Protein AF-A0A1J5A499-F1 (afdb_monomer)

Solvent-accessible surface area (backbone atoms only — not comparable to full-atom values): 9027 Å² total; per-residue (Å²): 142,85,79,96,69,73,75,70,65,61,58,60,58,57,55,57,57,62,62,62,66,65,68,75,73,75,80,78,87,79,82,78,89,80,90,70,83,79,74,85,76,77,81,75,87,80,81,81,82,76,87,78,74,73,75,69,66,76,66,42,79,43,84,31,48,43,70,48,74,48,83,50,94,46,21,37,37,39,31,34,72,62,65,61,96,67,28,34,31,38,33,40,54,45,84,44,91,58,33,67,60,54,49,51,53,51,48,48,22,40,75,69,65,32,42,28,36,40,29,29,32,94,79,47,48,72,31,45,84,49,73,34,51,68,80,37,28,28,36,56,76,44,76,49,82,96

Sequence (146 aa):
MFRSKLATGAIALALMFLIGVFGAWASQASTTAVTASPAPVAQGAGGDNPAGVTAPDASTWVNCTANSVGVFSNRIHVRCNESYSGIRYFAYPATNAAAARYLSVLASAQVSGHLLQVLYDPADTSGTAYGCAASNCRPIQGIALY

Foldseek 3Di:
DDDPDPPPVVVVVVVVVVVVVVVPPPPPPDDDDDPDDDDPDPPDDDDDDPPDPPPAQDWDKDWFQWQDWDDDPFWTKTAGPDADPQAGMEIETCPDPCRVVVSVQSVVSNVVRWTKIFTWHLCAPVCVVRPADNRHYTYTPDIDTD

pLDDT: mean 79.53, std 20.91, range [44.34, 98.06]

Mean predicted aligned error: 16.07 Å

Radius of gyration: 25.53 Å; Cα contacts (8 Å, |Δi|>4): 204; chains: 1; bounding box: 81×44×60 Å

Nearest PDB structures (foldseek):
  6iy6-assembly1_B  TM=5.371E-01  e=1.019E-02  Homo sapiens
  6iy6-assembly2_H  TM=5.241E-01  e=1.225E-02  Homo sapiens
  6iy6-assembly1_A  TM=5.356E-01  e=1.302E-02  Homo sapiens
  7ea9-assembly2_D  TM=5.782E-01  e=9.263E-02  Homo sapiens
  7ea9-assembly2_C  TM=5.751E-01  e=1.608E-01  Homo sapiens

Secondary structure (DSSP, 8-state):
-----SSHHHHHHHHHHHHHHHTTSSS-----------------------TT----S--EEEEEEEEEEEE-SSEEEEEEEEEETTEEEEEEETTSTTHHHHHHHHHHHHHH-PEEEEEE-SS--GGGGGT--TTTEEE--EEEE-

Structure (mmCIF, N/CA/C/O backbone):
data_AF-A0A1J5A499-F1
#
_entry.id   AF-A0A1J5A499-F1
#
loop_
_atom_site.group_PDB
_atom_site.id
_atom_site.type_symbol
_atom_site.label_atom_id
_atom_site.label_alt_id
_atom_site.label_comp_id
_atom_site.label_asym_id
_atom_site.label_entity_id
_atom_site.label_seq_id
_atom_site.pdbx_PDB_ins_code
_atom_site.Cartn_x
_atom_site.Cartn_y
_atom_site.Cartn_z
_atom_site.occupancy
_atom_site.B_iso_or_equiv
_atom_site.auth_seq_id
_atom_site.auth_comp_id
_atom_site.auth_asym_id
_atom_site.auth_atom_id
_atom_site.pdbx_PDB_model_num
ATOM 1 N N . MET A 1 1 ? -52.953 -13.431 43.411 1.00 53.16 1 MET A N 1
ATOM 2 C CA . MET A 1 1 ? -52.140 -12.459 44.179 1.00 53.16 1 MET A CA 1
ATOM 3 C C . MET A 1 1 ? -50.679 -12.908 44.232 1.00 53.16 1 MET A C 1
ATOM 5 O O . MET A 1 1 ? -50.253 -13.367 45.270 1.00 53.16 1 MET A O 1
ATOM 9 N N . PHE A 1 2 ? -49.885 -12.810 43.160 1.00 47.97 2 PHE A N 1
ATOM 10 C CA . PHE A 1 2 ? -48.423 -12.941 43.278 1.00 47.97 2 PHE A CA 1
ATOM 11 C C . PHE A 1 2 ? -47.729 -12.156 42.145 1.00 47.97 2 PHE A C 1
ATOM 13 O O . PHE A 1 2 ? -47.737 -12.567 40.994 1.00 47.97 2 PHE A O 1
ATOM 20 N N . ARG A 1 3 ? -47.098 -11.042 42.549 1.00 44.53 3 ARG A N 1
ATOM 21 C CA . ARG A 1 3 ? -45.817 -10.507 42.039 1.00 44.53 3 ARG A CA 1
ATOM 22 C C . ARG A 1 3 ? -45.777 -9.699 40.729 1.00 44.53 3 ARG A C 1
ATOM 24 O O . ARG A 1 3 ? -45.008 -9.998 39.826 1.00 44.53 3 ARG A O 1
ATOM 31 N N . SER A 1 4 ? -46.394 -8.517 40.763 1.00 52.09 4 SER A N 1
ATOM 32 C CA . SER A 1 4 ? -46.091 -7.358 39.893 1.00 52.09 4 SER A CA 1
ATOM 33 C C . SER A 1 4 ? -44.853 -6.545 40.337 1.00 52.09 4 SER A C 1
ATOM 35 O O . SER A 1 4 ? -44.909 -5.321 40.374 1.00 52.09 4 SER A O 1
ATOM 37 N N . LYS A 1 5 ? -43.741 -7.181 40.745 1.00 49.53 5 LYS A N 1
ATOM 38 C CA . LYS A 1 5 ? -42.564 -6.459 41.299 1.00 49.53 5 LYS A CA 1
ATOM 39 C C . LYS A 1 5 ? -41.238 -6.641 40.546 1.00 49.53 5 LYS A C 1
ATOM 41 O O . LYS A 1 5 ? -40.228 -6.119 41.000 1.00 49.53 5 LYS A O 1
ATOM 46 N N . LEU A 1 6 ? -41.211 -7.336 39.406 1.00 49.47 6 LEU A N 1
ATOM 47 C CA . LEU A 1 6 ? -39.953 -7.566 38.674 1.00 49.47 6 LEU A CA 1
ATOM 48 C C . LEU A 1 6 ? -39.565 -6.446 37.689 1.00 49.47 6 LEU A C 1
ATOM 50 O O . LEU A 1 6 ? -38.402 -6.351 37.314 1.00 49.47 6 LEU A O 1
ATOM 54 N N . ALA A 1 7 ? -40.501 -5.588 37.275 1.00 48.50 7 ALA A N 1
ATOM 55 C CA . ALA A 1 7 ? -40.265 -4.649 36.172 1.00 48.50 7 ALA A CA 1
ATOM 56 C C . ALA A 1 7 ? -39.467 -3.386 36.559 1.00 48.50 7 ALA A C 1
ATOM 58 O O . ALA A 1 7 ? -38.877 -2.742 35.698 1.00 48.50 7 ALA A O 1
ATOM 59 N N . THR A 1 8 ? -39.414 -3.022 37.844 1.00 50.91 8 THR A N 1
ATOM 60 C CA . THR A 1 8 ? -38.830 -1.737 38.274 1.00 50.91 8 THR A CA 1
ATOM 61 C C . THR A 1 8 ? -37.298 -1.769 38.381 1.00 50.91 8 THR A C 1
ATOM 63 O O . THR A 1 8 ? -36.658 -0.728 38.274 1.00 50.91 8 THR A O 1
ATOM 66 N N . GLY A 1 9 ? -36.686 -2.948 38.549 1.00 44.34 9 GLY A N 1
ATOM 67 C CA . GLY A 1 9 ? -35.232 -3.077 38.738 1.00 44.34 9 GLY A CA 1
ATOM 68 C C . GLY A 1 9 ? -34.401 -2.929 37.457 1.00 44.34 9 GLY A C 1
ATOM 69 O O . GLY A 1 9 ? -33.278 -2.437 37.507 1.00 44.34 9 GLY A O 1
ATOM 70 N N . ALA A 1 10 ? -34.953 -3.303 36.299 1.00 51.19 10 ALA A N 1
ATOM 71 C CA . ALA A 1 10 ? -34.222 -3.281 35.028 1.00 51.19 10 ALA A CA 1
ATOM 72 C C . ALA A 1 10 ? -34.053 -1.862 34.444 1.00 51.19 10 ALA A C 1
ATOM 74 O O . ALA A 1 10 ? -33.084 -1.590 33.740 1.00 51.19 10 ALA A O 1
ATOM 75 N N . ILE A 1 11 ? -34.963 -0.938 34.770 1.00 52.47 11 ILE A N 1
ATOM 76 C CA . ILE A 1 11 ? -34.975 0.425 34.213 1.00 52.47 11 ILE A CA 1
ATOM 77 C C . ILE A 1 11 ? -33.884 1.305 34.854 1.00 52.47 11 ILE A C 1
ATOM 79 O O . ILE A 1 11 ? -33.275 2.128 34.173 1.00 52.47 11 ILE A O 1
ATOM 83 N N . ALA A 1 12 ? -33.567 1.092 36.136 1.00 51.88 12 ALA A N 1
ATOM 84 C CA . ALA A 1 12 ? -32.540 1.867 36.842 1.00 51.88 12 ALA A CA 1
ATOM 85 C C . ALA A 1 12 ? -31.109 1.578 36.337 1.00 51.88 12 ALA A C 1
ATOM 87 O O . ALA A 1 12 ? -30.277 2.481 36.280 1.00 51.88 12 ALA A O 1
ATOM 88 N N . LEU A 1 13 ? -30.835 0.339 35.912 1.00 53.47 13 LEU A N 1
ATOM 89 C CA . LEU A 1 13 ? -29.534 -0.071 35.369 1.00 53.47 13 LEU A CA 1
ATOM 90 C C . LEU A 1 13 ? -29.281 0.473 33.953 1.00 53.47 13 LEU A C 1
ATOM 92 O O . LEU A 1 13 ? -28.153 0.842 33.633 1.00 53.47 13 LEU A O 1
ATOM 96 N N . ALA A 1 14 ? -30.325 0.597 33.128 1.00 53.00 14 ALA A N 1
ATOM 97 C CA . ALA A 1 14 ? -30.213 1.163 31.782 1.00 53.00 14 ALA A CA 1
ATOM 98 C C . ALA A 1 14 ? -29.913 2.677 31.795 1.00 53.00 14 ALA A C 1
ATOM 100 O O . ALA A 1 14 ? -29.156 3.168 30.958 1.00 53.00 14 ALA A O 1
ATOM 101 N N . LEU A 1 15 ? -30.449 3.414 32.775 1.00 53.94 15 LEU A N 1
ATOM 102 C CA . LEU A 1 15 ? -30.212 4.856 32.921 1.00 53.94 15 LEU A CA 1
ATOM 103 C C . LEU A 1 15 ? -28.790 5.189 33.402 1.00 53.94 15 LEU A C 1
ATOM 105 O O . LEU A 1 15 ? -28.215 6.176 32.946 1.00 53.94 15 LEU A O 1
ATOM 109 N N . MET A 1 16 ? -28.179 4.358 34.256 1.00 54.06 16 MET A N 1
ATOM 110 C CA . MET A 1 16 ? -26.796 4.586 34.705 1.00 54.06 16 MET A CA 1
ATOM 111 C C . MET A 1 16 ? -25.744 4.315 33.618 1.00 54.06 16 MET A C 1
ATOM 113 O O . MET A 1 16 ? -24.689 4.946 33.632 1.00 54.06 16 MET A O 1
ATOM 117 N N . PHE A 1 17 ? -26.026 3.447 32.640 1.00 52.16 17 PHE A N 1
ATOM 118 C CA . PHE A 1 17 ? -25.095 3.188 31.535 1.00 52.16 17 PHE A CA 1
ATOM 119 C C . PHE A 1 17 ? -25.087 4.318 30.488 1.00 52.16 17 PHE A C 1
ATOM 121 O O . PHE A 1 17 ? -24.052 4.603 29.892 1.00 52.16 17 PHE A O 1
ATOM 128 N N . LEU A 1 18 ? -26.212 5.020 30.301 1.00 51.94 18 LEU A N 1
ATOM 129 C CA . LEU A 1 18 ? -26.3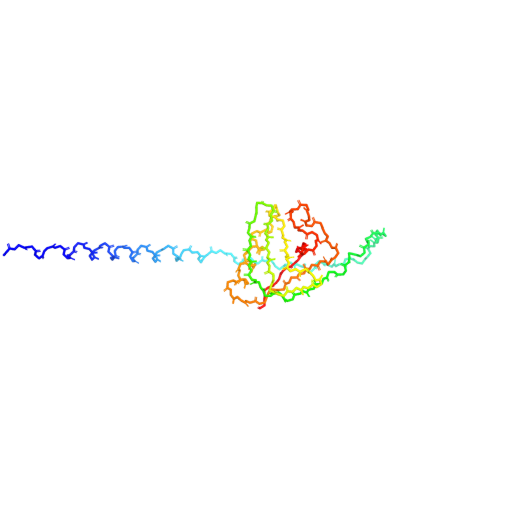24 6.115 29.327 1.00 51.94 18 LEU A CA 1
ATOM 130 C C . LEU A 1 18 ? -25.657 7.420 29.785 1.00 51.94 18 LEU A C 1
ATOM 132 O O . LEU A 1 18 ? -25.160 8.168 28.949 1.00 51.94 18 LEU A O 1
ATOM 136 N N . ILE A 1 19 ? -25.581 7.688 31.091 1.00 56.06 19 ILE A N 1
ATOM 137 C CA . ILE A 1 19 ? -24.945 8.913 31.612 1.00 56.06 19 ILE A CA 1
ATOM 138 C C . ILE A 1 19 ? -23.413 8.749 31.716 1.0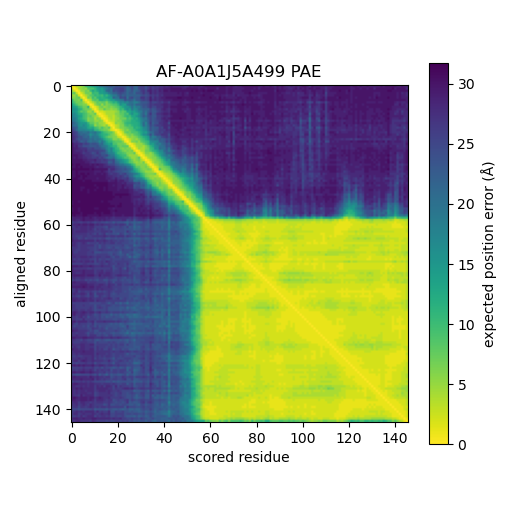0 56.06 19 ILE A C 1
ATOM 140 O O . ILE A 1 19 ? -22.675 9.720 31.561 1.00 56.06 19 ILE A O 1
ATOM 144 N N . GLY A 1 20 ? -22.910 7.520 31.897 1.00 47.09 20 GLY A N 1
ATOM 145 C CA . GLY A 1 20 ? -21.471 7.242 32.020 1.00 47.09 20 GLY A CA 1
ATOM 146 C C . GLY A 1 20 ? -20.671 7.305 30.710 1.00 47.09 20 GLY A C 1
ATOM 147 O O . GLY A 1 20 ? -19.476 7.587 30.744 1.00 47.09 20 GLY A O 1
ATOM 148 N N . VAL A 1 21 ? -21.303 7.083 29.551 1.00 53.88 21 VAL A N 1
ATOM 149 C CA . VAL A 1 21 ? -20.598 7.018 28.251 1.00 53.88 21 VAL A CA 1
ATOM 150 C C . VAL A 1 21 ? -20.410 8.401 27.604 1.00 53.88 21 VAL A C 1
ATOM 152 O O . VAL A 1 21 ? -19.461 8.596 26.849 1.00 53.88 21 VAL A O 1
ATOM 155 N N . PHE A 1 22 ? -21.231 9.400 27.946 1.00 50.09 22 PHE A N 1
ATOM 156 C CA . PHE A 1 22 ? -21.095 10.760 27.398 1.00 50.09 22 PHE A CA 1
ATOM 157 C C . PHE A 1 22 ? -20.039 11.631 28.106 1.00 50.09 22 PHE A C 1
ATOM 159 O O . PHE A 1 22 ? -19.576 12.611 27.528 1.00 50.09 22 PHE A O 1
ATOM 166 N N . GLY A 1 23 ? -19.611 11.284 29.325 1.00 46.72 23 GLY A N 1
ATOM 167 C CA . GLY A 1 23 ? -18.641 12.083 30.090 1.00 46.72 23 GLY A CA 1
ATOM 168 C C . GLY A 1 23 ? -17.176 11.926 29.660 1.00 46.72 23 GLY A C 1
ATOM 169 O O . GLY A 1 23 ? -16.347 12.764 30.002 1.00 46.72 23 GLY A O 1
ATOM 170 N N . ALA A 1 24 ? -16.837 10.875 28.906 1.00 48.16 24 ALA A N 1
ATOM 171 C CA . ALA A 1 24 ? -15.443 10.549 28.586 1.00 48.16 24 ALA A CA 1
ATOM 172 C C . ALA A 1 24 ? -14.908 11.208 27.297 1.00 48.16 24 ALA A C 1
ATOM 174 O O . ALA A 1 24 ? -13.700 11.189 27.069 1.00 48.16 24 ALA A O 1
ATOM 175 N N . TRP A 1 25 ? -15.767 11.802 26.456 1.00 55.62 25 TRP A N 1
ATOM 176 C CA . TRP A 1 25 ? -15.349 12.387 25.168 1.00 55.62 25 TRP A CA 1
ATOM 177 C C . TRP A 1 25 ? -15.175 13.916 25.188 1.00 55.62 25 TRP A C 1
ATOM 179 O O . TRP A 1 25 ? -14.686 14.492 24.222 1.00 55.62 25 TRP A O 1
ATOM 189 N N . ALA A 1 26 ? -15.524 14.590 26.289 1.00 50.81 26 ALA A N 1
ATOM 190 C CA . ALA A 1 26 ? -15.501 16.056 26.363 1.00 50.81 26 ALA A CA 1
ATOM 191 C C . ALA A 1 26 ? -14.133 16.668 26.745 1.00 50.81 26 ALA A C 1
ATOM 193 O O . ALA A 1 26 ? -14.002 17.889 26.763 1.00 50.81 26 ALA A O 1
ATOM 194 N N . SER A 1 27 ? -13.103 15.860 27.025 1.00 58.47 27 SER A N 1
ATOM 195 C CA . SER A 1 27 ? -11.864 16.347 27.664 1.00 58.47 27 SER A CA 1
ATOM 196 C C . SER A 1 27 ? -10.613 16.386 26.772 1.00 58.47 27 SER A C 1
ATOM 198 O O . SER A 1 27 ? -9.509 16.442 27.302 1.00 58.47 27 SER A O 1
ATOM 200 N N . GLN A 1 28 ? -10.730 16.369 25.437 1.00 60.22 28 GLN A N 1
ATOM 201 C CA . GLN A 1 28 ? -9.557 16.431 24.533 1.00 60.22 28 GLN A CA 1
ATOM 202 C C . GLN A 1 28 ? -9.436 17.715 23.692 1.00 60.22 28 GLN A C 1
ATOM 204 O O . GLN A 1 28 ? -8.638 17.769 22.762 1.00 60.22 28 GLN A O 1
ATOM 209 N N . ALA A 1 29 ? -10.160 18.785 24.022 1.00 54.34 29 ALA A N 1
ATOM 210 C CA . ALA A 1 29 ? -10.007 20.069 23.336 1.00 54.34 29 ALA A CA 1
ATOM 211 C C . ALA A 1 29 ? -9.076 21.017 24.106 1.00 54.34 29 ALA A C 1
ATOM 213 O O . ALA A 1 29 ? -9.522 22.044 24.605 1.00 54.34 29 ALA A O 1
ATOM 214 N N . SER A 1 30 ? -7.791 20.678 24.250 1.00 65.50 30 SER A N 1
ATOM 215 C CA . SER A 1 30 ? -6.756 21.631 24.689 1.00 65.50 30 SER A CA 1
ATOM 216 C C . SER A 1 30 ? -5.349 21.097 24.417 1.00 65.50 30 SER A C 1
ATOM 218 O O . SER A 1 30 ? -4.756 20.493 25.303 1.00 65.50 30 SER A O 1
ATOM 220 N N . THR A 1 31 ? -4.778 21.374 23.240 1.00 51.41 31 THR A N 1
ATOM 221 C CA . THR A 1 31 ? -3.314 21.479 23.097 1.00 51.41 31 THR A CA 1
ATOM 222 C C . THR A 1 31 ? -2.908 22.306 21.873 1.00 51.41 31 THR A C 1
ATOM 224 O O . THR A 1 31 ? -3.030 21.887 20.727 1.00 51.41 31 THR A O 1
ATOM 227 N N . THR A 1 32 ? -2.353 23.481 22.188 1.00 48.84 32 THR A N 1
ATOM 228 C CA . THR A 1 32 ? -1.225 24.158 21.520 1.00 48.84 32 THR A CA 1
ATOM 229 C C . THR A 1 32 ? -1.341 24.500 20.034 1.00 48.84 32 THR A C 1
ATOM 231 O O . THR A 1 32 ? -0.956 23.736 19.152 1.00 48.84 32 THR A O 1
ATOM 234 N N . ALA A 1 33 ? -1.705 25.761 19.785 1.00 53.34 33 ALA A N 1
ATOM 235 C CA . ALA A 1 33 ? -1.258 26.498 18.613 1.00 53.34 33 ALA A CA 1
ATOM 236 C C . ALA A 1 33 ? 0.281 26.547 18.601 1.00 53.34 33 ALA A C 1
ATOM 238 O O . ALA A 1 33 ? 0.901 27.179 19.456 1.00 53.34 33 ALA A O 1
ATOM 239 N N . VAL A 1 34 ? 0.898 25.859 17.643 1.00 55.28 34 VAL A N 1
ATOM 240 C CA . VAL A 1 34 ? 2.330 25.977 17.360 1.00 55.28 34 VAL A CA 1
ATOM 241 C C . VAL A 1 34 ? 2.518 27.209 16.480 1.00 55.28 34 VAL A C 1
ATOM 243 O O . VAL A 1 34 ? 2.347 27.157 15.265 1.00 55.28 34 VAL A O 1
ATOM 246 N N . THR A 1 35 ? 2.867 28.341 17.088 1.00 52.97 35 THR A N 1
ATOM 247 C CA . THR A 1 35 ? 3.568 29.416 16.381 1.00 52.97 35 THR A CA 1
ATOM 248 C C . THR A 1 35 ? 5.005 28.975 16.148 1.00 52.97 35 THR A C 1
ATOM 250 O O . THR A 1 35 ? 5.859 29.125 17.016 1.00 52.97 35 THR A O 1
ATOM 253 N N . ALA A 1 36 ? 5.272 28.436 14.965 1.00 53.53 36 ALA A N 1
ATOM 254 C CA . ALA A 1 36 ? 6.604 28.426 14.386 1.00 53.53 36 ALA A CA 1
ATOM 255 C C . ALA A 1 36 ? 6.441 28.551 12.873 1.00 53.53 36 ALA A C 1
ATOM 257 O O . ALA A 1 36 ? 6.175 27.574 12.181 1.00 53.53 36 ALA A O 1
ATOM 258 N N . SER A 1 37 ? 6.547 29.784 12.379 1.00 64.94 37 SER A N 1
ATOM 259 C CA . SER A 1 37 ? 6.790 30.041 10.964 1.00 64.94 37 SER A CA 1
ATOM 260 C C . SER A 1 37 ? 8.259 29.692 10.707 1.00 64.94 37 SER A C 1
ATOM 262 O O . SER A 1 37 ? 9.125 30.368 11.271 1.00 64.94 37 SER A O 1
ATOM 264 N N . PRO A 1 38 ? 8.593 28.629 9.957 1.00 59.81 38 PRO A N 1
ATOM 265 C CA . PRO A 1 38 ? 9.971 28.423 9.554 1.00 59.81 38 PR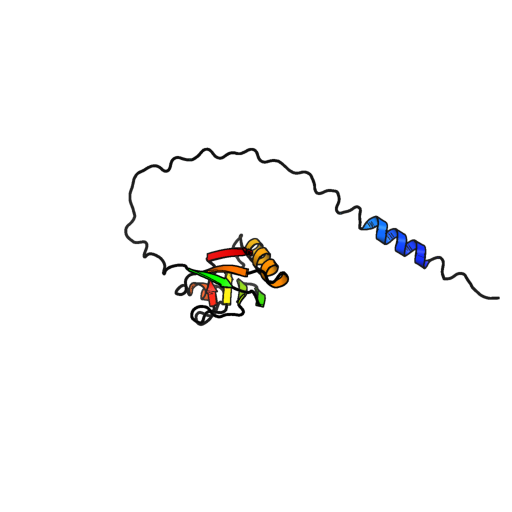O A CA 1
ATOM 266 C C . PRO A 1 38 ? 10.339 29.526 8.558 1.00 59.81 38 PRO A C 1
ATOM 268 O O . PRO A 1 38 ? 9.683 29.706 7.533 1.00 59.81 38 PRO A O 1
ATOM 271 N N . ALA A 1 39 ? 11.389 30.281 8.880 1.00 65.25 39 ALA A N 1
ATOM 272 C CA . ALA A 1 39 ? 12.033 31.172 7.927 1.00 65.25 39 ALA A CA 1
ATOM 273 C C . ALA A 1 39 ? 12.362 30.390 6.638 1.00 65.25 39 ALA A C 1
ATOM 275 O O . ALA A 1 39 ? 12.806 29.240 6.737 1.00 65.25 39 ALA A O 1
ATOM 276 N N . PRO A 1 40 ? 12.167 30.966 5.437 1.00 62.41 40 PRO A N 1
ATOM 277 C CA . PRO A 1 40 ? 12.619 30.333 4.209 1.00 62.41 40 PRO A CA 1
ATOM 278 C C . PRO A 1 40 ? 14.143 30.216 4.269 1.00 62.41 40 PRO A C 1
ATOM 280 O O . PRO A 1 40 ? 14.865 31.210 4.202 1.00 62.41 40 PRO A O 1
ATOM 283 N N . VAL A 1 41 ? 14.634 28.991 4.440 1.00 61.75 41 VAL A N 1
ATOM 284 C CA . VAL A 1 41 ? 16.054 28.691 4.284 1.00 61.75 41 VAL A CA 1
ATOM 285 C C . VAL A 1 41 ? 16.360 28.891 2.807 1.00 61.75 41 VAL A C 1
ATOM 287 O O . VAL A 1 41 ? 15.826 28.182 1.955 1.00 61.75 41 VAL A O 1
ATOM 290 N N . ALA A 1 42 ? 17.168 29.902 2.497 1.00 55.16 42 ALA A N 1
ATOM 291 C CA . ALA A 1 42 ? 17.689 30.104 1.159 1.00 55.16 42 ALA A CA 1
ATOM 292 C C . ALA A 1 42 ? 18.416 28.823 0.717 1.00 55.16 42 ALA A C 1
ATOM 294 O O . ALA A 1 42 ? 19.381 28.401 1.356 1.00 55.16 42 ALA A O 1
ATOM 295 N N . GLN A 1 43 ? 17.941 28.193 -0.361 1.00 57.84 43 GLN A N 1
ATOM 296 C CA . GLN A 1 43 ? 18.694 27.160 -1.065 1.00 57.84 43 GLN A CA 1
ATOM 297 C C . GLN A 1 43 ? 19.955 27.817 -1.625 1.00 57.84 43 GLN A C 1
ATOM 299 O O . GLN A 1 43 ? 19.896 28.600 -2.572 1.00 57.84 43 GLN A O 1
ATOM 304 N N . GLY A 1 44 ? 21.089 27.539 -0.983 1.00 48.72 44 GLY A N 1
ATOM 305 C CA . GLY A 1 44 ? 22.398 27.933 -1.478 1.00 48.72 44 GLY A CA 1
ATOM 306 C C . GLY A 1 44 ? 22.619 27.354 -2.872 1.00 48.72 44 GLY A C 1
ATOM 307 O O . GLY A 1 44 ? 22.428 26.161 -3.102 1.00 48.72 44 GLY A O 1
ATOM 308 N N . ALA A 1 45 ? 22.998 28.218 -3.806 1.00 58.41 45 ALA A N 1
ATOM 309 C CA . ALA A 1 45 ? 23.528 27.811 -5.092 1.00 58.41 45 ALA A CA 1
ATOM 310 C C . ALA A 1 45 ? 24.980 27.331 -4.911 1.00 58.41 45 ALA A C 1
ATOM 312 O O . ALA A 1 45 ? 25.812 28.076 -4.395 1.00 58.41 45 ALA A O 1
ATOM 313 N N . GLY A 1 46 ? 25.269 26.112 -5.373 1.00 52.16 46 GLY A N 1
ATOM 314 C CA . GLY A 1 46 ? 26.606 25.503 -5.413 1.00 52.16 46 GLY A CA 1
ATOM 315 C C . GLY A 1 46 ? 26.757 24.390 -4.373 1.00 52.16 46 GLY A C 1
ATOM 316 O O . GLY A 1 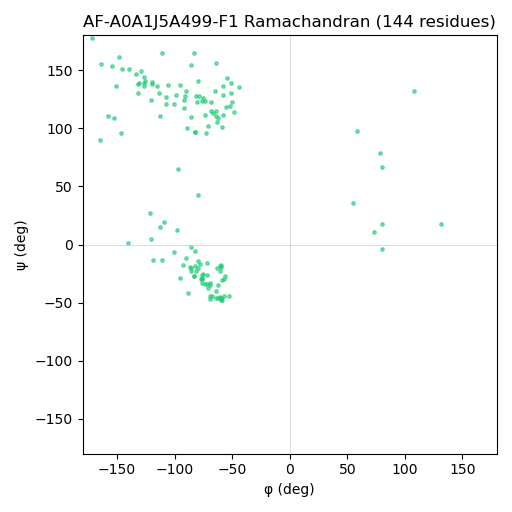46 ? 26.379 24.564 -3.225 1.00 52.16 46 GLY A O 1
ATOM 317 N N . GLY A 1 47 ? 27.263 23.203 -4.676 1.00 58.72 47 GLY A N 1
ATOM 318 C CA . GLY A 1 47 ? 27.835 22.610 -5.879 1.00 58.72 47 GLY A CA 1
ATOM 319 C C . GLY A 1 47 ? 28.033 21.113 -5.590 1.00 58.72 47 GLY A C 1
ATOM 320 O O . GLY A 1 47 ? 27.754 20.662 -4.482 1.00 58.72 47 GLY A O 1
ATOM 321 N N . ASP A 1 48 ? 28.512 20.374 -6.589 1.00 53.94 48 ASP A N 1
ATOM 322 C CA . ASP A 1 48 ? 28.954 18.972 -6.513 1.00 53.94 48 ASP A CA 1
ATOM 323 C C . ASP A 1 48 ? 27.841 17.910 -6.495 1.00 53.94 48 ASP A C 1
ATOM 325 O O . ASP A 1 48 ? 27.515 17.293 -5.485 1.00 53.94 48 ASP A O 1
ATOM 329 N N . ASN A 1 49 ? 27.302 17.637 -7.688 1.00 60.44 49 ASN A N 1
ATOM 330 C CA . ASN A 1 49 ? 26.637 16.368 -7.976 1.00 60.44 49 ASN A CA 1
ATOM 331 C C . ASN A 1 49 ? 27.672 15.232 -7.871 1.00 60.44 49 ASN A C 1
ATOM 333 O O . ASN A 1 49 ? 28.561 15.175 -8.728 1.00 60.44 49 ASN A O 1
ATOM 337 N N . PRO A 1 50 ? 27.571 14.279 -6.924 1.00 61.09 50 PRO A N 1
ATOM 338 C CA . PRO A 1 50 ? 28.226 13.001 -7.125 1.00 61.09 50 PRO A CA 1
ATOM 339 C C . PRO A 1 50 ? 27.567 12.333 -8.337 1.00 61.09 50 PRO A C 1
ATOM 341 O O . PRO A 1 50 ? 26.396 11.950 -8.315 1.00 61.09 50 PRO A O 1
ATOM 344 N N . ALA A 1 51 ? 28.326 12.240 -9.427 1.00 56.72 51 ALA A N 1
ATOM 345 C CA . ALA A 1 51 ? 28.004 11.394 -10.562 1.00 56.72 51 ALA A CA 1
ATOM 346 C C . ALA A 1 51 ? 27.727 9.969 -10.053 1.00 56.72 51 ALA A C 1
ATOM 348 O O . ALA A 1 51 ? 28.606 9.353 -9.452 1.00 56.72 51 ALA A O 1
ATOM 349 N N . GLY A 1 52 ? 26.510 9.460 -10.278 1.00 54.94 52 GLY A N 1
ATOM 350 C CA . GLY A 1 52 ? 26.174 8.061 -9.999 1.00 54.94 52 GLY A CA 1
ATOM 351 C C . GLY A 1 52 ? 24.896 7.777 -9.209 1.00 54.94 52 GLY A C 1
ATOM 352 O O . GLY A 1 52 ? 24.757 6.657 -8.729 1.00 54.94 52 GLY A O 1
ATOM 353 N N . VAL A 1 53 ? 23.941 8.705 -9.088 1.00 46.38 53 VAL A N 1
ATOM 354 C CA . VAL A 1 53 ? 22.551 8.275 -8.862 1.00 46.38 53 VAL A CA 1
ATOM 355 C C . VAL A 1 53 ? 21.960 7.912 -10.217 1.00 46.38 53 VAL A C 1
ATOM 357 O O . VAL A 1 53 ? 21.550 8.773 -10.992 1.00 46.38 53 VAL A O 1
ATOM 360 N N . THR A 1 54 ? 21.981 6.621 -10.545 1.00 45.31 54 THR A N 1
ATOM 361 C CA . THR A 1 54 ? 21.080 6.061 -11.553 1.00 45.31 54 THR A CA 1
ATOM 362 C C . THR A 1 54 ? 19.698 6.574 -11.181 1.00 45.31 54 THR A C 1
ATOM 364 O O . THR A 1 54 ? 19.239 6.295 -10.071 1.00 45.31 54 THR A O 1
ATOM 367 N N . ALA A 1 55 ? 19.095 7.415 -12.025 1.00 50.97 55 ALA A N 1
ATOM 368 C CA . ALA A 1 55 ? 17.730 7.857 -11.794 1.00 50.97 55 ALA A CA 1
ATOM 369 C C . ALA A 1 55 ? 16.908 6.587 -11.533 1.00 50.97 55 ALA A C 1
ATOM 371 O O . ALA A 1 55 ? 16.996 5.666 -12.354 1.00 50.97 55 ALA A O 1
ATOM 372 N N . PRO A 1 56 ? 16.225 6.470 -10.379 1.00 52.97 56 PRO A N 1
ATOM 373 C CA . PRO A 1 56 ? 15.359 5.330 -10.154 1.00 52.97 56 PRO A CA 1
ATOM 374 C C . PRO A 1 56 ? 14.390 5.261 -11.329 1.00 52.97 56 PRO A C 1
ATOM 376 O O . PRO A 1 56 ? 13.997 6.299 -11.879 1.00 52.97 56 PRO A O 1
ATOM 379 N N . ASP A 1 57 ? 14.069 4.038 -11.737 1.00 62.09 57 ASP A N 1
ATOM 380 C CA . ASP A 1 57 ? 13.012 3.796 -12.704 1.00 62.09 57 ASP A CA 1
ATOM 381 C C . ASP A 1 57 ? 11.802 4.666 -12.336 1.00 62.09 57 ASP A C 1
ATOM 383 O O . ASP A 1 57 ? 11.489 4.864 -11.159 1.00 62.09 57 ASP A O 1
ATOM 387 N N . ALA A 1 58 ? 11.202 5.304 -13.341 1.00 83.00 58 ALA A N 1
ATOM 388 C CA . ALA A 1 58 ? 10.339 6.459 -13.133 1.00 83.00 58 ALA A CA 1
ATOM 389 C C . ALA A 1 58 ? 9.149 6.117 -12.219 1.00 83.00 58 ALA A C 1
ATOM 391 O O . ALA A 1 58 ? 8.160 5.528 -12.665 1.00 83.00 58 ALA A O 1
ATOM 392 N N . SER A 1 59 ? 9.238 6.512 -10.942 1.00 93.12 59 SER A N 1
ATOM 393 C CA . SER A 1 59 ? 8.145 6.383 -9.984 1.00 93.12 59 SER A CA 1
ATOM 394 C C . SER A 1 59 ? 6.877 6.987 -10.576 1.00 93.12 59 SER A C 1
ATOM 396 O O . SER A 1 59 ? 6.881 8.116 -11.072 1.00 93.12 59 SER A O 1
ATOM 398 N N . THR A 1 60 ? 5.780 6.242 -10.516 1.00 95.00 60 THR A N 1
ATOM 399 C CA . THR A 1 60 ? 4.514 6.625 -11.137 1.00 95.00 60 THR A CA 1
ATOM 400 C C . THR A 1 60 ? 3.372 6.597 -10.132 1.00 95.00 60 THR A C 1
ATOM 402 O O . THR A 1 60 ? 3.331 5.757 -9.228 1.00 95.00 60 THR A O 1
ATOM 405 N N . TRP A 1 61 ? 2.443 7.539 -10.287 1.00 95.81 61 TRP A N 1
ATOM 406 C CA . TRP A 1 61 ? 1.220 7.606 -9.497 1.00 95.81 61 TRP A CA 1
ATOM 407 C C . TRP A 1 61 ? 0.110 6.815 -10.177 1.00 95.81 61 TRP A C 1
ATOM 409 O O . TRP A 1 61 ? -0.168 7.002 -11.362 1.00 95.81 61 TRP A O 1
ATOM 419 N N . VAL A 1 62 ? -0.574 5.972 -9.409 1.00 96.50 62 VAL A N 1
ATOM 420 C CA . VAL A 1 62 ? -1.769 5.255 -9.865 1.00 96.50 62 VAL A CA 1
ATOM 421 C C . VAL A 1 62 ? -2.946 5.498 -8.935 1.00 96.50 62 VAL A C 1
ATOM 423 O O . VAL A 1 62 ? -2.792 5.537 -7.716 1.00 96.50 62 VAL A O 1
ATOM 426 N N . ASN A 1 63 ? -4.131 5.644 -9.527 1.00 96.62 63 ASN A N 1
ATOM 427 C CA . ASN A 1 63 ? -5.395 5.793 -8.811 1.00 96.62 63 ASN A CA 1
ATOM 428 C C . ASN A 1 63 ? -5.985 4.408 -8.555 1.00 96.62 63 ASN A C 1
ATOM 430 O O . ASN A 1 63 ? -6.569 3.826 -9.464 1.00 96.62 63 ASN A O 1
ATOM 434 N N . CYS A 1 64 ? -5.810 3.900 -7.343 1.00 95.56 64 CYS A N 1
ATOM 435 C CA . CYS A 1 64 ? -6.233 2.588 -6.878 1.00 95.56 64 CYS A CA 1
ATOM 436 C C . CYS A 1 64 ? -7.550 2.664 -6.102 1.00 95.56 64 CYS A C 1
ATOM 438 O O . CYS A 1 64 ? -7.654 3.385 -5.110 1.00 95.56 64 CYS A O 1
ATOM 440 N N . THR A 1 65 ? -8.532 1.844 -6.473 1.00 97.12 65 THR A N 1
ATOM 441 C CA . THR A 1 65 ? -9.657 1.543 -5.581 1.00 97.12 65 THR A CA 1
ATOM 442 C C . THR A 1 65 ? -9.262 0.383 -4.669 1.00 97.12 65 THR A C 1
ATOM 444 O O . THR A 1 65 ? -9.093 -0.755 -5.120 1.00 97.12 65 THR A O 1
ATOM 447 N N . ALA A 1 66 ? -9.073 0.671 -3.378 1.00 96.81 66 ALA A N 1
ATOM 448 C CA . ALA A 1 66 ? -8.643 -0.319 -2.396 1.00 96.81 66 ALA A CA 1
ATOM 449 C C . ALA A 1 66 ? -9.747 -1.362 -2.151 1.00 96.81 66 ALA A C 1
ATOM 451 O O . ALA A 1 66 ? -10.809 -1.053 -1.621 1.00 96.81 66 ALA A O 1
ATOM 452 N N . ASN A 1 67 ? -9.484 -2.618 -2.517 1.00 96.94 67 ASN A N 1
ATOM 453 C CA . ASN A 1 67 ? -10.408 -3.733 -2.309 1.00 96.94 67 ASN A CA 1
ATOM 454 C C . ASN A 1 67 ? -10.203 -4.391 -0.936 1.00 96.94 67 ASN A C 1
ATOM 456 O O . ASN A 1 67 ? -11.162 -4.729 -0.246 1.00 96.94 67 ASN A O 1
ATOM 460 N N . SER A 1 68 ? -8.942 -4.567 -0.534 1.00 97.31 68 SER A N 1
ATOM 461 C CA . SER A 1 68 ? -8.592 -5.174 0.749 1.00 97.31 68 SER A CA 1
ATOM 462 C C . SER A 1 68 ? -7.267 -4.639 1.273 1.00 97.31 68 SER A C 1
ATOM 464 O O . SER A 1 68 ? -6.284 -4.599 0.529 1.00 97.31 68 SER A O 1
ATOM 466 N N . VAL A 1 69 ? -7.216 -4.327 2.563 1.00 97.50 69 VAL A N 1
ATOM 467 C CA . VAL A 1 69 ? -6.004 -3.990 3.309 1.00 97.50 69 VAL A CA 1
ATOM 468 C C . VAL A 1 69 ? -5.748 -5.088 4.337 1.00 97.50 69 VAL A C 1
ATOM 470 O O . VAL A 1 69 ? -6.645 -5.496 5.071 1.00 97.50 69 VAL A O 1
ATOM 473 N N . GLY A 1 70 ? -4.517 -5.589 4.372 1.00 96.56 70 GLY A N 1
ATOM 474 C CA . GLY A 1 70 ? -4.064 -6.614 5.303 1.00 96.56 70 GLY A CA 1
ATOM 475 C C . GLY A 1 70 ? -2.819 -6.162 6.053 1.00 96.56 70 GLY A C 1
ATOM 476 O O . GLY A 1 70 ? -1.904 -5.580 5.468 1.00 96.56 70 GLY A O 1
ATOM 477 N N . VAL A 1 71 ? -2.769 -6.463 7.348 1.00 97.19 71 VAL A N 1
ATOM 478 C CA . VAL A 1 71 ? -1.592 -6.236 8.190 1.00 97.19 71 VAL A CA 1
ATOM 479 C C . VAL A 1 71 ? -0.954 -7.583 8.489 1.00 97.19 71 VAL A C 1
ATOM 481 O O . VAL A 1 71 ? -1.588 -8.474 9.047 1.00 97.19 71 VAL A O 1
ATOM 484 N N . PHE A 1 72 ? 0.304 -7.723 8.103 1.00 95.88 72 PHE A N 1
ATOM 485 C CA . PHE A 1 72 ? 1.150 -8.872 8.392 1.00 95.88 72 PHE A CA 1
ATOM 486 C C . PHE A 1 72 ? 2.246 -8.450 9.370 1.00 95.88 72 PHE A C 1
ATOM 488 O O . PHE A 1 72 ? 2.522 -7.262 9.538 1.00 95.88 72 PHE A O 1
ATOM 495 N N . SER A 1 73 ? 2.921 -9.423 9.980 1.00 95.44 73 SER A N 1
ATOM 496 C CA . SER A 1 73 ? 4.010 -9.153 10.928 1.00 95.44 73 SER A CA 1
ATOM 497 C C . SER A 1 73 ? 5.157 -8.335 10.321 1.00 95.44 73 SER A C 1
ATOM 499 O O . SER A 1 73 ? 5.803 -7.574 11.033 1.00 95.44 73 SER A O 1
ATOM 501 N N . ASN A 1 74 ? 5.406 -8.466 9.014 1.00 96.81 74 ASN A N 1
ATOM 502 C CA . ASN A 1 74 ? 6.505 -7.799 8.314 1.00 96.81 74 ASN A CA 1
ATOM 503 C C . ASN A 1 74 ? 6.069 -6.696 7.335 1.00 96.81 74 ASN A C 1
ATOM 505 O O . ASN A 1 74 ? 6.914 -5.910 6.904 1.00 96.81 74 ASN A O 1
ATOM 509 N N . ARG A 1 75 ? 4.779 -6.593 6.988 1.00 97.06 75 ARG A N 1
ATOM 510 C CA . ARG A 1 75 ? 4.285 -5.594 6.029 1.00 97.06 75 ARG A CA 1
ATOM 511 C C . ARG A 1 75 ? 2.825 -5.223 6.232 1.00 97.06 75 ARG A C 1
ATOM 513 O O . ARG A 1 75 ? 2.011 -6.042 6.646 1.00 97.06 75 ARG A O 1
ATOM 520 N N . ILE A 1 76 ? 2.483 -4.019 5.812 1.00 97.94 76 ILE A N 1
ATOM 521 C CA . ILE A 1 76 ? 1.118 -3.616 5.494 1.00 97.94 76 ILE A CA 1
ATOM 522 C C . ILE A 1 76 ? 0.941 -3.800 3.993 1.00 97.94 76 ILE A C 1
ATOM 524 O O . ILE A 1 76 ? 1.836 -3.485 3.212 1.00 97.94 76 ILE A O 1
ATOM 528 N N . HIS A 1 77 ? -0.193 -4.347 3.591 1.00 96.12 77 HIS A N 1
ATOM 529 C CA . HIS A 1 77 ? -0.4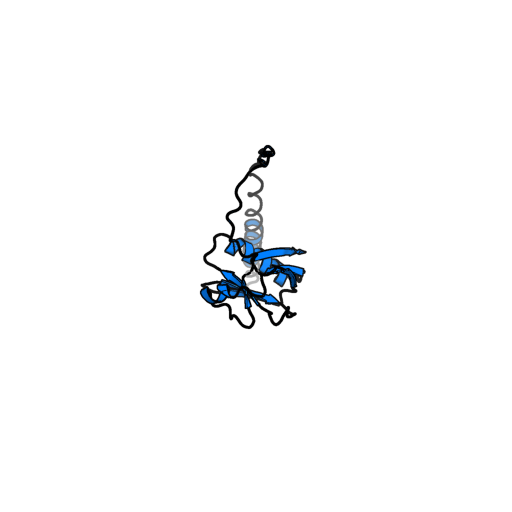51 -4.785 2.232 1.00 96.12 77 HIS A CA 1
ATOM 530 C C . HIS A 1 77 ? -1.805 -4.238 1.790 1.00 96.12 77 HIS A C 1
ATOM 532 O O . HIS A 1 77 ? -2.791 -4.412 2.499 1.00 96.12 77 HIS A O 1
ATOM 538 N N . VAL A 1 78 ? -1.872 -3.607 0.624 1.00 97.69 78 VAL A N 1
ATOM 539 C CA . VAL A 1 78 ? -3.128 -3.195 -0.007 1.00 97.69 78 VAL A CA 1
ATOM 540 C C . VAL A 1 78 ? -3.268 -3.876 -1.360 1.00 97.69 78 VAL A C 1
ATOM 542 O O . VAL A 1 78 ? -2.305 -4.005 -2.116 1.00 97.69 78 VAL A O 1
ATOM 545 N N . ARG A 1 79 ? -4.482 -4.331 -1.651 1.00 97.75 79 ARG A N 1
ATOM 546 C CA . ARG A 1 79 ? -4.886 -4.859 -2.950 1.00 97.75 79 ARG A CA 1
ATOM 547 C C . ARG A 1 79 ? -5.795 -3.851 -3.636 1.00 97.75 79 ARG A C 1
ATOM 549 O O . ARG A 1 79 ? -6.823 -3.476 -3.072 1.00 97.75 79 ARG A O 1
ATOM 556 N N . CYS A 1 80 ? -5.453 -3.495 -4.864 1.00 97.25 80 CYS A N 1
ATOM 557 C CA . CYS A 1 80 ? -6.307 -2.709 -5.744 1.00 97.25 80 CYS A CA 1
ATOM 558 C C . CYS A 1 80 ? -7.275 -3.611 -6.511 1.00 97.25 80 CYS A C 1
ATOM 560 O O . CYS A 1 80 ? -7.022 -4.805 -6.714 1.00 97.25 80 CYS A O 1
ATOM 562 N N . ASN A 1 81 ? -8.405 -3.048 -6.919 1.00 96.75 81 ASN A N 1
ATOM 563 C CA . ASN A 1 81 ? -9.363 -3.749 -7.761 1.00 96.75 81 ASN A CA 1
ATOM 564 C C . ASN A 1 81 ? -8.785 -3.955 -9.179 1.00 96.75 81 ASN A C 1
ATOM 566 O O . ASN A 1 81 ? -8.736 -5.076 -9.700 1.00 96.75 81 ASN A O 1
ATOM 570 N N . GLU A 1 82 ? -8.223 -2.890 -9.745 1.00 95.44 82 GLU A N 1
ATOM 571 C CA . GLU A 1 82 ? -7.541 -2.865 -11.034 1.00 95.44 82 GLU A CA 1
ATOM 572 C C . GLU A 1 82 ? -6.080 -3.329 -10.912 1.00 95.44 82 GLU A C 1
ATOM 574 O O . GLU A 1 82 ? -5.511 -3.435 -9.823 1.00 95.44 82 GLU A O 1
ATOM 579 N N . SER A 1 83 ? -5.466 -3.649 -12.053 1.00 94.69 83 SER A N 1
ATOM 580 C CA . SER A 1 83 ? -4.036 -3.944 -12.132 1.00 94.69 83 SER A CA 1
ATOM 581 C C . SER A 1 83 ? -3.328 -2.891 -12.974 1.00 94.69 83 SER A C 1
ATOM 583 O O . SER A 1 83 ? -3.801 -2.537 -14.051 1.00 94.69 83 SER A O 1
ATOM 585 N N . TYR A 1 84 ? -2.173 -2.440 -12.496 1.00 94.25 84 TYR A N 1
ATOM 586 C CA . TYR A 1 84 ? -1.316 -1.460 -13.149 1.00 94.25 84 TYR A CA 1
ATOM 587 C C . TYR A 1 84 ? -0.033 -2.177 -13.551 1.00 94.25 84 TYR A C 1
ATOM 589 O O . TYR A 1 84 ? 0.716 -2.632 -12.691 1.00 94.25 84 TYR A O 1
ATOM 597 N N . SER A 1 85 ? 0.182 -2.371 -14.853 1.00 91.25 85 SER A N 1
ATOM 598 C CA . SER A 1 85 ? 1.350 -3.104 -15.371 1.00 91.25 85 SER A CA 1
ATOM 599 C C . SER A 1 85 ? 1.504 -4.525 -14.793 1.00 91.25 85 SER A C 1
ATOM 601 O O . SER A 1 85 ? 2.611 -4.980 -14.524 1.00 91.25 85 SER A O 1
ATOM 603 N N . GLY A 1 86 ? 0.390 -5.228 -14.549 1.00 93.31 86 GLY A N 1
ATOM 604 C CA . GLY A 1 86 ? 0.389 -6.566 -13.934 1.00 93.31 86 GLY A CA 1
ATOM 605 C C . GLY A 1 86 ? 0.533 -6.568 -12.405 1.00 93.31 86 GLY A C 1
ATOM 606 O O . GLY A 1 86 ? 0.413 -7.617 -11.770 1.00 93.31 86 GLY A O 1
ATOM 607 N N . ILE A 1 87 ? 0.719 -5.398 -11.791 1.00 96.56 87 ILE A N 1
ATOM 608 C CA . ILE A 1 87 ? 0.783 -5.217 -10.341 1.00 96.56 87 ILE A CA 1
ATOM 609 C C . ILE A 1 87 ? -0.619 -4.919 -9.824 1.00 96.56 87 ILE A C 1
ATOM 611 O O . ILE A 1 87 ? -1.320 -4.055 -10.345 1.00 96.56 87 ILE A O 1
ATOM 615 N N . ARG A 1 88 ? -1.064 -5.670 -8.820 1.00 97.00 88 ARG A N 1
ATOM 616 C CA . ARG A 1 88 ? -2.358 -5.445 -8.143 1.00 97.00 88 ARG A CA 1
ATOM 617 C C . ARG A 1 88 ? -2.175 -5.138 -6.660 1.00 97.00 88 ARG A C 1
ATOM 619 O O . ARG A 1 88 ? -3.106 -4.715 -5.979 1.00 97.00 88 ARG A O 1
ATOM 626 N N . TYR A 1 89 ? -0.977 -5.385 -6.160 1.00 97.69 89 TYR A N 1
ATOM 627 C CA . TYR A 1 89 ? -0.663 -5.335 -4.756 1.00 97.69 89 TYR A CA 1
ATOM 628 C C . TYR A 1 89 ? 0.417 -4.298 -4.493 1.00 97.69 89 TYR A C 1
ATOM 630 O O . TYR A 1 89 ? 1.397 -4.199 -5.228 1.00 97.69 89 TYR A O 1
ATOM 638 N N . PHE A 1 90 ? 0.256 -3.561 -3.405 1.00 97.94 90 PHE A N 1
ATOM 639 C CA . PHE A 1 90 ? 1.250 -2.607 -2.948 1.00 97.94 90 PHE A CA 1
ATOM 640 C C . PHE A 1 90 ? 1.511 -2.823 -1.466 1.00 97.94 90 PHE A C 1
ATOM 642 O O . PHE A 1 90 ? 0.586 -3.098 -0.697 1.00 97.94 90 PHE A O 1
ATOM 649 N N . ALA A 1 91 ? 2.772 -2.756 -1.058 1.00 98.00 91 ALA A N 1
ATOM 650 C CA . ALA A 1 91 ? 3.166 -3.087 0.300 1.00 98.00 91 ALA A CA 1
ATOM 651 C C . ALA A 1 91 ? 4.110 -2.054 0.909 1.00 98.00 91 ALA A C 1
ATOM 653 O O . ALA A 1 91 ? 4.947 -1.470 0.230 1.00 98.00 91 ALA A O 1
ATOM 654 N N . TYR A 1 92 ? 3.987 -1.870 2.219 1.00 98.06 92 TYR A N 1
ATOM 655 C CA . TYR A 1 92 ? 4.854 -1.017 3.019 1.00 98.06 92 TYR A CA 1
ATOM 656 C C . TYR A 1 92 ? 5.420 -1.824 4.196 1.00 98.06 92 TYR A C 1
ATOM 658 O O . TYR A 1 92 ? 4.665 -2.579 4.816 1.00 98.06 92 TYR A O 1
ATOM 666 N N . PRO A 1 93 ? 6.716 -1.714 4.532 1.00 97.50 93 PRO A N 1
ATOM 667 C CA . PRO A 1 93 ? 7.305 -2.482 5.626 1.00 97.50 93 PRO A CA 1
ATOM 668 C C . PRO A 1 93 ? 6.695 -2.094 6.980 1.00 97.50 93 PRO A C 1
ATOM 670 O O . PRO A 1 93 ? 6.618 -0.917 7.330 1.00 97.50 93 PRO A O 1
ATOM 673 N N . ALA A 1 94 ? 6.302 -3.092 7.777 1.00 96.44 94 ALA A N 1
ATOM 674 C CA . ALA A 1 94 ? 5.694 -2.864 9.095 1.00 96.44 94 ALA A CA 1
ATOM 675 C C . ALA A 1 94 ? 6.704 -2.369 10.150 1.00 96.44 94 ALA A C 1
ATOM 677 O O . ALA A 1 94 ? 6.310 -1.850 11.188 1.00 96.44 94 ALA A O 1
ATOM 678 N N . THR A 1 95 ? 8.004 -2.513 9.880 1.00 95.44 95 THR A N 1
ATOM 679 C CA . THR A 1 95 ? 9.101 -2.095 10.766 1.00 95.44 95 THR A CA 1
ATOM 680 C C . THR A 1 95 ? 9.405 -0.598 10.700 1.00 95.44 95 T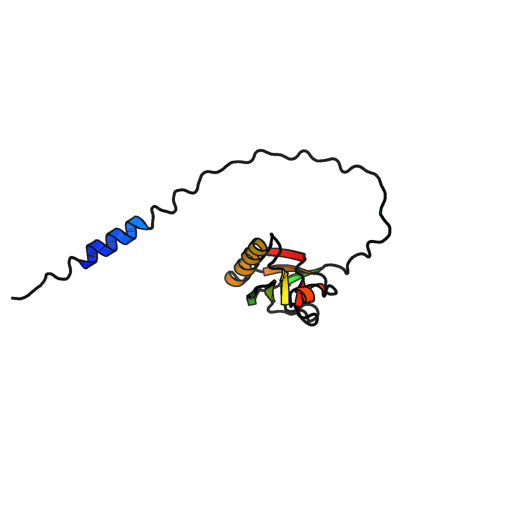HR A C 1
ATOM 682 O O . THR A 1 95 ? 10.127 -0.084 11.551 1.00 95.44 95 THR A O 1
ATOM 685 N N . ASN A 1 96 ? 8.888 0.115 9.697 1.00 95.12 96 ASN A N 1
ATOM 686 C CA . ASN A 1 96 ? 9.137 1.543 9.546 1.00 95.12 96 ASN A CA 1
ATOM 687 C C . ASN A 1 96 ? 8.233 2.360 10.489 1.00 95.12 96 ASN A C 1
ATOM 689 O O . ASN A 1 96 ? 7.048 2.065 10.637 1.00 95.12 96 ASN A O 1
ATOM 693 N N . ALA A 1 97 ? 8.765 3.433 11.081 1.00 95.81 97 ALA A N 1
ATOM 694 C CA . ALA A 1 97 ? 8.030 4.319 11.988 1.00 95.81 97 ALA A CA 1
ATOM 695 C C . ALA A 1 97 ? 6.749 4.922 11.373 1.00 95.81 97 ALA A C 1
ATOM 697 O O . ALA A 1 97 ? 5.801 5.234 12.094 1.00 95.81 97 ALA A O 1
ATOM 698 N N . ALA A 1 98 ? 6.686 5.071 10.046 1.00 95.94 98 ALA A N 1
ATOM 699 C CA . ALA A 1 98 ? 5.503 5.585 9.361 1.00 95.94 98 ALA A CA 1
ATOM 700 C C . ALA A 1 98 ? 4.410 4.526 9.116 1.00 95.94 98 ALA A C 1
ATOM 702 O O . ALA A 1 98 ? 3.320 4.890 8.675 1.00 95.94 98 ALA A O 1
ATOM 703 N N . ALA A 1 99 ? 4.641 3.244 9.428 1.00 96.62 99 ALA A N 1
ATOM 704 C CA . ALA A 1 99 ? 3.717 2.148 9.122 1.00 96.62 99 ALA A CA 1
ATOM 705 C C . ALA A 1 99 ? 2.285 2.406 9.630 1.00 96.62 99 ALA A C 1
ATOM 707 O O . ALA A 1 99 ? 1.326 2.249 8.878 1.00 96.62 99 ALA A O 1
ATOM 708 N N . ALA A 1 100 ? 2.125 2.898 10.862 1.00 96.56 100 ALA A N 1
ATOM 709 C CA . ALA A 1 100 ? 0.807 3.208 11.424 1.00 96.56 100 ALA A CA 1
ATOM 710 C C . ALA A 1 100 ? 0.055 4.304 10.641 1.00 96.56 100 ALA A C 1
ATOM 712 O O . ALA A 1 100 ? -1.164 4.232 10.484 1.00 96.56 100 ALA A O 1
ATOM 713 N N . ARG A 1 101 ? 0.777 5.300 10.107 1.00 96.69 101 ARG A N 1
ATOM 714 C CA . ARG A 1 101 ? 0.185 6.364 9.280 1.00 96.69 101 ARG A CA 1
ATOM 715 C C . ARG A 1 101 ? -0.276 5.809 7.937 1.00 96.69 101 ARG A C 1
ATOM 717 O O . ARG A 1 101 ? -1.397 6.091 7.526 1.00 96.69 101 ARG A O 1
ATOM 724 N N . TYR A 1 102 ? 0.550 4.971 7.307 1.00 97.62 102 TYR A N 1
ATOM 725 C CA . TYR A 1 102 ? 0.179 4.283 6.072 1.00 97.62 102 TYR A CA 1
ATOM 726 C C . TYR A 1 102 ? -1.058 3.407 6.277 1.00 97.62 102 TYR A C 1
ATOM 728 O O . TYR A 1 102 ? -2.015 3.518 5.518 1.00 97.62 102 TYR A O 1
ATOM 736 N N . LEU A 1 103 ? -1.092 2.605 7.344 1.00 97.50 103 LEU A N 1
ATOM 737 C CA . LEU A 1 103 ? -2.249 1.772 7.668 1.00 97.50 103 LEU A CA 1
ATOM 738 C C . LEU A 1 103 ? -3.532 2.595 7.829 1.00 97.50 103 LEU A C 1
ATOM 740 O O . LEU A 1 103 ? -4.562 2.209 7.286 1.00 97.50 103 LEU A O 1
ATOM 744 N N . SER A 1 104 ? -3.468 3.726 8.536 1.00 97.44 104 SER A N 1
ATOM 745 C CA . SER A 1 104 ? -4.628 4.600 8.743 1.00 97.44 104 SER A CA 1
ATOM 746 C C . SER A 1 104 ? -5.215 5.102 7.419 1.00 97.44 104 SER A C 1
ATOM 748 O O . SER A 1 104 ? -6.419 4.981 7.189 1.00 97.44 104 SER A O 1
ATOM 750 N N . VAL A 1 105 ? -4.372 5.593 6.504 1.00 97.50 105 VAL A N 1
ATOM 751 C CA . VAL A 1 105 ? -4.817 6.096 5.191 1.00 97.50 105 VAL A CA 1
ATOM 752 C C . VAL A 1 105 ? -5.350 4.963 4.312 1.00 97.50 105 VAL A C 1
ATOM 754 O O . VAL A 1 105 ? -6.415 5.105 3.716 1.00 97.50 105 VAL A O 1
ATOM 757 N N . LEU A 1 106 ? -4.660 3.819 4.267 1.00 97.81 106 LEU A N 1
ATOM 758 C CA . LEU A 1 106 ? -5.088 2.654 3.486 1.00 97.81 106 LEU A CA 1
ATOM 759 C C . LEU A 1 106 ? -6.440 2.112 3.973 1.00 97.81 106 LEU A C 1
ATOM 761 O O . LEU A 1 106 ? -7.334 1.863 3.165 1.00 97.81 106 LEU A O 1
ATOM 765 N N . ALA A 1 107 ? -6.608 1.959 5.290 1.00 97.62 107 ALA A N 1
ATOM 766 C CA . ALA A 1 107 ? -7.864 1.511 5.885 1.00 97.62 107 ALA A CA 1
ATOM 767 C C . ALA A 1 107 ? -8.993 2.521 5.644 1.00 97.62 107 ALA A C 1
ATOM 769 O O . ALA A 1 107 ? -10.109 2.125 5.312 1.00 97.62 107 ALA A O 1
ATOM 770 N N . SER A 1 108 ? -8.694 3.821 5.739 1.00 97.44 108 SER A N 1
ATOM 771 C CA . SER A 1 108 ? -9.655 4.882 5.425 1.00 97.44 108 SER A CA 1
ATOM 772 C C . SER A 1 108 ? -10.118 4.796 3.971 1.00 97.44 108 SER A C 1
ATOM 774 O O . SER A 1 108 ? -11.322 4.831 3.727 1.00 97.44 108 SER A O 1
ATOM 776 N N . ALA A 1 109 ? -9.201 4.600 3.016 1.00 97.38 109 ALA A N 1
ATOM 777 C CA . ALA A 1 109 ? -9.536 4.412 1.603 1.00 97.38 109 ALA A CA 1
ATOM 778 C C . ALA A 1 109 ? -10.437 3.190 1.376 1.00 97.38 109 ALA A C 1
ATOM 780 O O . ALA A 1 109 ? -11.449 3.290 0.690 1.00 97.38 109 ALA A O 1
ATOM 781 N N . GLN A 1 110 ? -10.114 2.052 1.999 1.00 97.38 110 G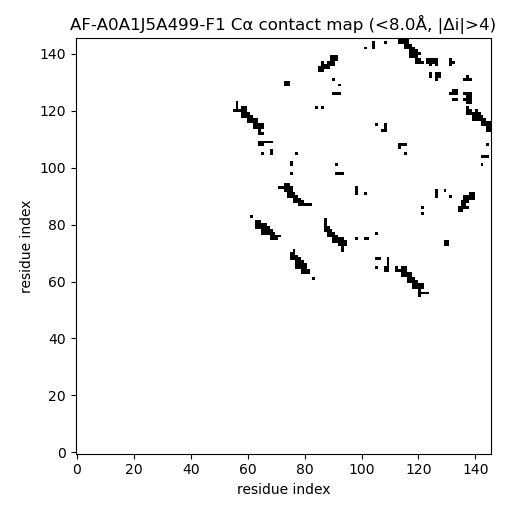LN A N 1
ATOM 782 C CA . GLN A 1 110 ? -10.908 0.829 1.857 1.00 97.38 110 GLN A CA 1
ATOM 783 C C . GLN A 1 110 ? -12.329 0.985 2.416 1.00 97.38 110 GLN A C 1
ATOM 785 O O . GLN A 1 110 ? -13.285 0.554 1.779 1.00 97.38 110 GLN A O 1
ATOM 790 N N . VAL A 1 111 ? -12.479 1.562 3.613 1.00 97.19 111 VAL A N 1
ATOM 791 C CA . VAL A 1 111 ? -13.790 1.677 4.279 1.00 97.19 111 VAL A CA 1
ATOM 792 C C . VAL A 1 111 ? -14.685 2.697 3.583 1.00 97.19 111 VAL A C 1
ATOM 794 O O . VAL A 1 111 ? -15.892 2.496 3.490 1.00 97.19 111 VAL A O 1
ATOM 797 N N . SER A 1 112 ? -14.100 3.791 3.103 1.00 96.31 112 SER A N 1
ATOM 798 C CA . SER A 1 112 ? -14.850 4.870 2.460 1.00 96.31 112 SER A CA 1
ATOM 799 C C . SER A 1 112 ? -15.097 4.656 0.966 1.00 96.31 112 SER A C 1
ATOM 801 O O . SER A 1 112 ? -15.995 5.277 0.407 1.00 96.31 112 SER A O 1
ATOM 803 N N . GLY A 1 113 ? -14.308 3.800 0.311 1.00 94.38 113 GLY A N 1
ATOM 804 C CA . GLY A 1 113 ? -14.339 3.629 -1.142 1.00 94.38 113 GLY A CA 1
ATOM 805 C C . GLY A 1 113 ? -13.713 4.792 -1.922 1.00 94.38 113 GLY A C 1
ATOM 806 O O . GLY A 1 113 ? -13.863 4.840 -3.142 1.00 94.38 113 GLY A O 1
ATOM 807 N N . HIS A 1 114 ? -13.021 5.716 -1.246 1.00 95.62 114 HIS A N 1
ATOM 808 C CA . HIS A 1 114 ? -12.279 6.805 -1.883 1.00 95.62 114 HIS A CA 1
ATOM 809 C C . HIS A 1 114 ? -11.119 6.291 -2.744 1.00 95.62 114 HIS A C 1
ATOM 811 O O . HIS A 1 114 ? -10.580 5.199 -2.525 1.00 95.62 114 HIS A O 1
ATOM 817 N N . LEU A 1 115 ? -10.710 7.104 -3.723 1.00 95.94 115 LEU A N 1
ATOM 818 C CA . LEU A 1 115 ? -9.567 6.774 -4.566 1.00 95.94 115 LEU A CA 1
ATOM 819 C C . LEU A 1 115 ? -8.275 6.960 -3.767 1.00 95.94 115 LEU A C 1
ATOM 821 O O . LEU A 1 115 ? -7.972 8.038 -3.255 1.00 95.94 115 LEU A O 1
ATOM 825 N N . LEU A 1 116 ? -7.492 5.888 -3.689 1.00 97.19 116 LEU A N 1
ATOM 826 C CA . LEU A 1 116 ? -6.157 5.898 -3.116 1.00 97.19 116 LEU A CA 1
ATOM 827 C C . LEU A 1 116 ? -5.150 6.161 -4.232 1.00 97.19 116 LEU A C 1
ATOM 829 O O . LEU A 1 116 ? -4.985 5.340 -5.132 1.00 97.19 116 LEU A O 1
ATOM 833 N N . GLN A 1 117 ? -4.421 7.264 -4.151 1.00 97.31 117 GLN A N 1
ATOM 834 C CA . GLN A 1 117 ? -3.238 7.454 -4.976 1.00 97.31 117 GLN A CA 1
ATOM 835 C C . GLN A 1 117 ? -2.049 6.730 -4.360 1.00 97.31 117 GLN A C 1
ATOM 837 O O . GLN A 1 117 ? -1.737 6.929 -3.186 1.00 97.31 117 GLN A O 1
ATOM 842 N N . VAL A 1 118 ? -1.384 5.900 -5.162 1.00 97.12 118 VAL A N 1
ATOM 843 C CA . VAL A 1 118 ? -0.184 5.156 -4.767 1.00 97.12 118 VAL A CA 1
ATOM 844 C C . VAL A 1 118 ? 0.963 5.541 -5.688 1.00 97.12 118 VAL A C 1
ATOM 846 O O . VAL A 1 118 ? 0.849 5.400 -6.904 1.00 97.12 118 VAL A O 1
ATOM 849 N N . LEU A 1 119 ? 2.063 6.007 -5.101 1.00 97.06 119 LEU A N 1
ATOM 850 C CA . LEU A 1 119 ? 3.337 6.195 -5.783 1.00 97.06 119 LEU A CA 1
ATOM 851 C C . LEU A 1 119 ? 4.169 4.929 -5.619 1.00 97.06 119 LEU A C 1
ATOM 853 O O . LEU A 1 119 ? 4.423 4.492 -4.490 1.00 97.06 119 LEU A O 1
ATOM 857 N N . TYR A 1 120 ? 4.600 4.357 -6.735 1.00 96.19 120 TYR A N 1
ATOM 858 C CA . TYR A 1 120 ? 5.478 3.192 -6.749 1.00 96.19 120 TYR A CA 1
ATOM 859 C C . TYR A 1 120 ? 6.392 3.212 -7.973 1.00 96.19 120 TYR A C 1
ATOM 861 O O . TYR A 1 120 ? 6.102 3.871 -8.970 1.00 96.19 120 TYR A O 1
ATOM 869 N N . ASP A 1 121 ? 7.470 2.442 -7.899 1.00 95.38 121 ASP A N 1
ATOM 870 C CA . ASP A 1 121 ? 8.336 2.130 -9.032 1.00 95.38 121 ASP A CA 1
ATOM 871 C C . ASP A 1 121 ? 7.984 0.713 -9.553 1.00 95.38 121 ASP A C 1
ATOM 873 O O . ASP A 1 121 ? 8.045 -0.257 -8.786 1.00 95.38 121 ASP A O 1
ATOM 877 N N . PRO A 1 122 ? 7.576 0.550 -10.830 1.00 93.44 122 PRO A N 1
ATOM 878 C CA . PRO A 1 122 ? 7.257 -0.754 -11.419 1.00 93.44 122 PRO A CA 1
ATOM 879 C C . PRO A 1 122 ? 8.429 -1.741 -11.508 1.00 93.44 122 PRO A C 1
ATOM 881 O O . PRO A 1 122 ? 8.188 -2.950 -11.609 1.00 93.44 122 PRO A O 1
ATOM 884 N N . ALA A 1 123 ? 9.672 -1.274 -11.461 1.00 93.81 123 ALA A N 1
ATOM 885 C CA . ALA A 1 123 ? 10.866 -2.112 -11.456 1.00 93.81 123 ALA A CA 1
ATOM 886 C C . ALA A 1 123 ? 11.356 -2.447 -10.038 1.00 93.81 123 ALA A C 1
ATOM 888 O O . ALA A 1 123 ? 12.073 -3.433 -9.858 1.00 93.81 123 ALA A O 1
ATOM 889 N N . ASP A 1 124 ? 10.928 -1.700 -9.017 1.00 94.31 124 ASP A N 1
ATOM 890 C CA . ASP A 1 124 ? 11.365 -1.917 -7.637 1.00 94.31 124 ASP A CA 1
ATOM 891 C C . ASP A 1 124 ? 10.786 -3.209 -7.035 1.00 94.31 124 ASP A C 1
ATOM 893 O O . ASP A 1 124 ? 9.644 -3.284 -6.577 1.00 94.31 124 ASP A O 1
ATOM 897 N N . THR A 1 125 ? 11.606 -4.257 -6.983 1.00 95.75 125 THR A N 1
ATOM 898 C CA . THR A 1 125 ? 11.264 -5.534 -6.340 1.00 95.75 125 THR A CA 1
ATOM 899 C C . THR A 1 125 ? 11.818 -5.674 -4.919 1.00 95.75 125 THR A C 1
ATOM 901 O O . THR A 1 125 ? 11.789 -6.776 -4.359 1.00 95.75 125 THR A O 1
ATOM 904 N N . SER A 1 126 ? 12.314 -4.594 -4.301 1.00 95.81 126 SER A N 1
ATOM 905 C CA . SER A 1 126 ? 12.883 -4.619 -2.940 1.00 95.81 126 SER A CA 1
ATOM 906 C C . SER A 1 126 ? 11.882 -5.094 -1.882 1.00 95.81 126 SER A C 1
ATOM 908 O O . SER A 1 126 ? 12.266 -5.598 -0.826 1.00 95.81 126 SER A O 1
ATOM 910 N N . GLY A 1 127 ? 10.583 -5.047 -2.198 1.00 94.62 127 GLY A N 1
ATOM 911 C CA . GLY A 1 127 ? 9.524 -5.553 -1.333 1.00 94.62 127 GLY 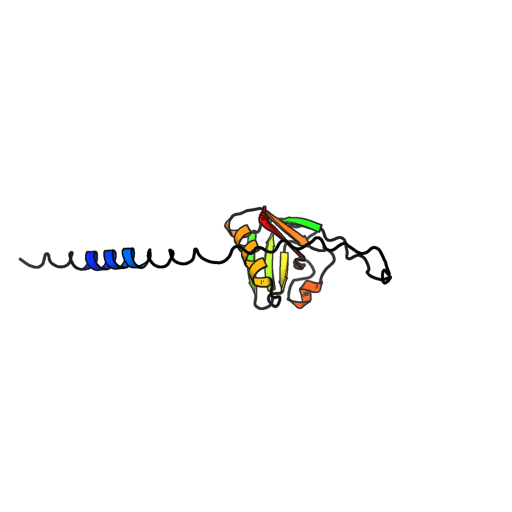A CA 1
ATOM 912 C C . GLY A 1 127 ? 9.597 -7.043 -1.014 1.00 94.62 127 GLY A C 1
ATOM 913 O O . GLY A 1 127 ? 9.017 -7.493 -0.020 1.00 94.62 127 GLY A O 1
ATOM 914 N N . THR A 1 128 ? 10.343 -7.818 -1.801 1.00 97.00 128 THR A N 1
ATOM 915 C CA . THR A 1 128 ? 10.603 -9.233 -1.506 1.00 97.00 128 THR A CA 1
ATOM 916 C C . THR A 1 128 ? 11.253 -9.429 -0.134 1.00 97.00 128 THR A C 1
ATOM 918 O O . THR A 1 128 ? 10.930 -10.404 0.544 1.00 97.00 128 THR A O 1
ATOM 921 N N . ALA A 1 129 ? 12.040 -8.458 0.346 1.00 97.06 129 ALA A N 1
ATOM 922 C CA . ALA A 1 129 ? 12.649 -8.469 1.678 1.00 97.06 129 ALA A CA 1
ATOM 923 C C . ALA A 1 129 ? 11.625 -8.515 2.831 1.00 97.06 129 ALA A C 1
ATOM 925 O O . ALA A 1 129 ? 11.940 -8.977 3.925 1.00 97.06 129 ALA A O 1
ATOM 926 N N . TYR A 1 130 ? 10.385 -8.077 2.593 1.00 96.44 130 TYR A N 1
ATOM 927 C CA . TYR A 1 130 ? 9.274 -8.147 3.549 1.00 96.44 130 TYR A CA 1
ATOM 928 C C . TYR A 1 130 ? 8.080 -8.955 3.007 1.00 96.44 130 TYR A C 1
ATOM 930 O O . TYR A 1 130 ? 6.929 -8.783 3.423 1.00 96.44 130 TYR A O 1
ATOM 938 N N . GLY A 1 131 ? 8.355 -9.900 2.100 1.00 94.44 131 GLY A N 1
ATOM 939 C CA . GLY A 1 131 ? 7.416 -10.928 1.640 1.00 94.44 131 GLY A CA 1
ATOM 940 C C . GLY A 1 131 ? 6.397 -10.479 0.587 1.00 94.44 131 GLY A C 1
ATOM 941 O O . GLY A 1 131 ? 5.379 -11.146 0.399 1.00 94.44 131 GLY A O 1
ATOM 942 N N . CYS A 1 132 ? 6.639 -9.357 -0.088 1.00 94.75 132 CYS A N 1
ATOM 943 C CA . CYS A 1 132 ? 5.894 -8.926 -1.273 1.00 94.75 132 CYS A CA 1
ATOM 944 C C . CYS A 1 132 ? 6.400 -9.714 -2.497 1.00 94.75 132 CYS A C 1
ATOM 946 O O . CYS A 1 132 ? 7.603 -9.796 -2.732 1.00 94.75 132 CYS A O 1
ATOM 948 N N . ALA A 1 133 ? 5.506 -10.342 -3.265 1.00 95.56 133 ALA A N 1
ATOM 949 C CA . ALA A 1 133 ? 5.907 -11.152 -4.416 1.00 95.56 133 ALA A CA 1
ATOM 950 C C . ALA A 1 133 ? 6.298 -10.268 -5.615 1.00 95.56 133 ALA A C 1
ATOM 952 O O . ALA A 1 133 ? 5.488 -9.482 -6.104 1.00 95.56 133 ALA A O 1
ATOM 953 N N . ALA A 1 134 ? 7.519 -10.439 -6.133 1.00 94.75 134 ALA A N 1
ATOM 954 C CA . ALA A 1 134 ? 8.076 -9.612 -7.210 1.00 94.75 134 ALA A CA 1
ATOM 955 C C . ALA A 1 134 ? 7.265 -9.626 -8.522 1.00 94.75 134 ALA A C 1
ATOM 957 O O . ALA A 1 134 ? 7.430 -8.737 -9.353 1.00 94.75 134 ALA A O 1
ATOM 958 N N . SER A 1 135 ? 6.378 -10.597 -8.731 1.00 94.94 135 SER A N 1
ATOM 959 C CA . SER A 1 135 ? 5.551 -10.682 -9.939 1.00 94.94 135 SER A CA 1
ATOM 960 C C . SER A 1 135 ? 4.290 -9.818 -9.900 1.00 94.94 135 SER A C 1
ATOM 962 O O . SER A 1 135 ? 3.807 -9.432 -10.957 1.00 94.94 135 SER A O 1
ATOM 964 N N . ASN A 1 136 ? 3.731 -9.524 -8.721 1.00 95.25 136 ASN A N 1
ATOM 965 C CA . ASN A 1 136 ? 2.414 -8.879 -8.618 1.00 95.25 136 ASN A CA 1
ATOM 966 C C . ASN A 1 136 ? 2.296 -7.822 -7.512 1.00 95.25 136 ASN A C 1
ATOM 968 O O . ASN A 1 136 ? 1.211 -7.255 -7.345 1.00 95.25 136 ASN A O 1
ATOM 972 N N . CYS A 1 137 ? 3.378 -7.573 -6.772 1.00 96.75 137 CYS A N 1
ATOM 973 C CA . CYS A 1 137 ? 3.414 -6.684 -5.623 1.00 96.75 137 CYS A CA 1
ATOM 974 C C . CYS A 1 137 ? 4.603 -5.708 -5.705 1.00 96.75 137 CYS A C 1
ATOM 976 O O . CYS A 1 137 ? 5.710 -6.113 -6.079 1.00 96.75 137 CYS A O 1
ATOM 978 N N . ARG A 1 138 ? 4.384 -4.429 -5.360 1.00 97.50 138 ARG A N 1
ATOM 979 C CA . ARG A 1 138 ? 5.427 -3.386 -5.345 1.00 97.50 138 ARG A CA 1
ATOM 980 C C . ARG A 1 138 ? 5.503 -2.591 -4.037 1.00 97.50 138 ARG A C 1
ATOM 982 O O . ARG A 1 138 ? 4.476 -2.409 -3.380 1.00 97.50 138 ARG A O 1
ATOM 989 N N . PRO A 1 139 ? 6.698 -2.114 -3.649 1.00 97.25 139 PRO A N 1
ATOM 990 C CA . PRO A 1 139 ? 6.869 -1.183 -2.542 1.00 97.25 139 PRO A CA 1
ATOM 991 C C . PRO A 1 139 ? 6.077 0.105 -2.746 1.00 97.25 139 PRO A C 1
ATOM 993 O O . PRO A 1 139 ? 6.084 0.700 -3.821 1.00 97.25 139 PRO A O 1
ATOM 996 N N . ILE A 1 140 ? 5.417 0.550 -1.686 1.00 97.69 140 ILE A N 1
ATOM 997 C CA . ILE A 1 140 ? 4.787 1.863 -1.628 1.00 97.69 140 ILE A CA 1
ATOM 998 C C . ILE A 1 140 ? 5.865 2.897 -1.304 1.00 97.69 140 ILE A C 1
ATOM 1000 O O . ILE A 1 140 ? 6.500 2.821 -0.251 1.00 97.69 140 ILE A O 1
ATOM 1004 N N . GLN A 1 141 ? 6.022 3.891 -2.175 1.00 96.31 141 GLN A N 1
ATOM 1005 C CA . GLN A 1 141 ? 6.915 5.034 -1.959 1.00 96.31 141 GLN A CA 1
ATOM 1006 C C . GLN A 1 141 ? 6.167 6.245 -1.382 1.00 96.31 141 GLN A C 1
ATOM 1008 O O . GLN A 1 141 ? 6.741 7.034 -0.636 1.00 96.31 141 GLN A O 1
ATOM 1013 N N . GLY A 1 142 ? 4.872 6.370 -1.686 1.00 96.25 142 GLY A N 1
ATOM 1014 C CA . GLY A 1 142 ? 4.002 7.431 -1.183 1.00 96.25 142 GLY A CA 1
ATOM 1015 C C . GLY A 1 142 ? 2.525 7.097 -1.373 1.00 96.25 142 GLY A C 1
ATOM 1016 O O . GLY A 1 142 ? 2.175 6.301 -2.245 1.00 96.25 142 GLY A O 1
ATOM 1017 N N . ILE A 1 143 ? 1.659 7.694 -0.549 1.00 97.25 143 ILE A N 1
ATOM 1018 C CA . ILE A 1 143 ? 0.200 7.569 -0.676 1.00 97.25 143 ILE A CA 1
ATOM 1019 C C . ILE A 1 143 ? -0.513 8.891 -0.412 1.00 97.25 143 ILE A C 1
ATOM 102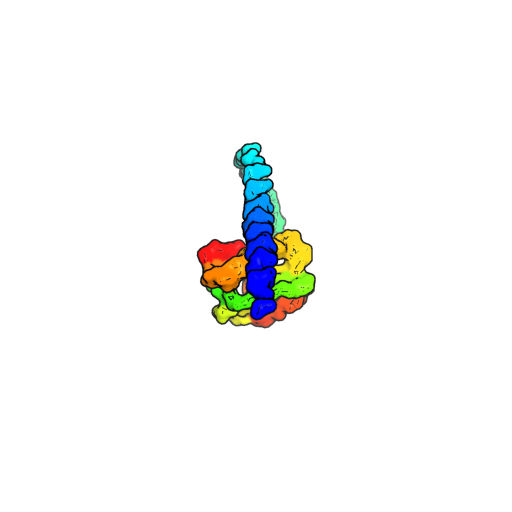1 O O . ILE A 1 143 ? -0.055 9.699 0.396 1.00 97.25 143 ILE A O 1
ATOM 1025 N N . ALA A 1 144 ? -1.666 9.066 -1.050 1.00 96.19 144 ALA A N 1
ATOM 1026 C CA . ALA A 1 144 ? -2.596 10.161 -0.800 1.00 96.19 144 ALA A CA 1
ATOM 1027 C C . ALA A 1 144 ? -4.045 9.686 -0.987 1.00 96.19 144 ALA A C 1
ATOM 1029 O O . ALA A 1 144 ? -4.306 8.761 -1.756 1.00 96.19 144 ALA A O 1
ATOM 1030 N N . LEU A 1 145 ? -4.980 10.310 -0.273 1.00 94.31 145 LEU A N 1
ATOM 1031 C CA . LEU A 1 145 ? -6.415 10.035 -0.368 1.00 94.31 145 LEU A CA 1
ATOM 1032 C C . LEU A 1 145 ? -7.099 11.175 -1.133 1.00 94.31 145 LEU A C 1
ATOM 1034 O O . LEU A 1 145 ? -6.784 12.334 -0.855 1.00 94.31 145 LEU A O 1
ATOM 1038 N N . TYR A 1 146 ? -8.017 10.845 -2.048 1.00 85.88 146 TYR A N 1
ATOM 1039 C CA . TYR A 1 146 ? -8.808 11.802 -2.834 1.00 85.88 146 TYR A CA 1
ATOM 1040 C C . TYR A 1 146 ? -10.317 11.562 -2.714 1.00 85.88 146 TYR A C 1
ATOM 1042 O O . TYR A 1 146 ? -10.763 10.389 -2.748 1.00 85.88 146 TYR A O 1
#